Protein AF-A0AAN6RFC8-F1 (afdb_monomer_lite)

Sequence (151 aa):
METLTWLRLGDVQAARRCLAAVAPSEDADDEDPNALLSATLEALILLADAEYAAAADAFAALREKHPSDAMLTQNLAVCLLYTGRIADAKALLEAQIDGPPFHSLIFNLCTVYELCTERNRDAKLAVASKLAARKGEGNVGWEMRDVDFKL

InterPro domains:
  IPR011990 Tetratricopeptide-like helical domain superfamily [G3DSA:1.25.40.10] (3-134)
  IPR011990 Tetratricopeptide-like helical domain superfamily [SSF48452] (21-123)

Radius of gyration: 17.14 Å; chains: 1; bounding box: 48×32×45 Å

Organism: NCBI:txid1892770

Foldseek 3Di:
DQLVVCLVVLNLVSNVVVLVVVDDDPPDDPPPPVVLVSLLSVLSSCVSVVVLVVSLVSLVVSCVVVVPDPVSLLSNLVSCVSVVVLVVSLVSLVVCLPDDDAQSSLVSNLVSLVVPDPCSVVVNVVSVVVVVPDDDPPPHPPPCDPVRNDD

Structure (mmCIF, N/CA/C/O backbone):
data_AF-A0AAN6RFC8-F1
#
_entry.id   AF-A0AAN6RFC8-F1
#
loop_
_atom_site.group_PDB
_atom_site.id
_atom_site.type_symbol
_atom_site.label_atom_id
_atom_site.label_alt_id
_atom_site.label_comp_id
_atom_site.label_asym_id
_atom_site.label_entity_id
_atom_site.label_seq_id
_atom_site.pdbx_PDB_ins_code
_atom_site.Cartn_x
_atom_site.Cartn_y
_atom_site.Cartn_z
_atom_site.occupancy
_atom_site.B_iso_or_equiv
_atom_site.auth_seq_id
_atom_site.auth_comp_id
_atom_site.auth_asym_id
_atom_site.auth_atom_id
_atom_site.pdbx_PDB_model_num
ATOM 1 N N . MET A 1 1 ? 17.425 9.679 -8.709 1.00 66.81 1 MET A N 1
ATOM 2 C CA . MET A 1 1 ? 16.308 10.607 -8.396 1.00 66.81 1 MET A CA 1
ATOM 3 C C . MET A 1 1 ? 15.433 10.943 -9.604 1.00 66.81 1 MET A C 1
ATOM 5 O O . MET A 1 1 ? 14.259 11.211 -9.397 1.00 66.81 1 MET A O 1
ATOM 9 N N . GLU A 1 2 ? 15.933 10.883 -10.843 1.00 87.12 2 GLU A N 1
ATOM 10 C CA . GLU A 1 2 ? 15.141 11.226 -12.041 1.00 87.12 2 GLU A CA 1
ATOM 11 C C . GLU A 1 2 ? 13.908 10.334 -12.255 1.00 87.12 2 GLU A C 1
ATOM 13 O O . GLU A 1 2 ? 12.834 10.851 -12.549 1.00 87.12 2 GLU A O 1
ATOM 18 N N . THR A 1 3 ? 14.016 9.019 -12.025 1.00 89.69 3 THR A N 1
ATOM 19 C CA . THR A 1 3 ? 12.887 8.074 -12.145 1.00 89.69 3 THR A CA 1
ATOM 20 C C . THR A 1 3 ? 11.683 8.487 -11.301 1.00 89.69 3 THR A C 1
ATOM 22 O O . THR A 1 3 ? 10.558 8.523 -11.795 1.00 89.69 3 THR A O 1
ATOM 25 N N . LEU A 1 4 ? 11.915 8.840 -10.031 1.00 89.75 4 LEU A N 1
ATOM 26 C CA . LEU A 1 4 ? 10.846 9.262 -9.130 1.00 89.75 4 LEU A CA 1
ATOM 27 C C . LEU A 1 4 ? 10.223 10.582 -9.594 1.00 89.75 4 LEU A C 1
ATOM 29 O O . LEU A 1 4 ? 9.008 10.727 -9.544 1.00 89.75 4 LEU A O 1
ATOM 33 N N . THR A 1 5 ? 11.026 11.528 -10.086 1.00 93.69 5 THR A N 1
ATOM 34 C CA . THR A 1 5 ? 10.512 12.791 -10.633 1.00 93.69 5 THR A CA 1
ATOM 35 C C . THR A 1 5 ? 9.553 12.545 -11.795 1.00 93.69 5 THR A C 1
ATOM 37 O O . THR A 1 5 ? 8.454 13.095 -11.799 1.00 93.69 5 THR A O 1
ATOM 40 N N . TRP A 1 6 ? 9.919 11.677 -12.741 1.00 94.75 6 TRP A N 1
ATOM 41 C CA . TRP A 1 6 ? 9.052 11.337 -13.871 1.00 94.75 6 TRP A CA 1
ATOM 42 C C . TRP A 1 6 ? 7.764 10.637 -13.438 1.00 94.75 6 TRP A C 1
ATOM 44 O O . TRP A 1 6 ? 6.691 11.007 -13.913 1.00 94.75 6 TRP A O 1
ATOM 54 N N . LEU A 1 7 ? 7.836 9.726 -12.461 1.00 92.38 7 LEU A N 1
ATOM 55 C CA . LEU A 1 7 ? 6.642 9.123 -11.857 1.00 92.38 7 LEU A CA 1
ATOM 56 C C . LEU A 1 7 ? 5.712 10.174 -11.243 1.00 92.38 7 LEU A C 1
ATOM 58 O O . LEU A 1 7 ? 4.502 10.116 -11.438 1.00 92.38 7 LEU A O 1
ATOM 62 N N . ARG A 1 8 ? 6.259 11.166 -10.532 1.00 90.44 8 ARG A N 1
ATOM 63 C CA . ARG A 1 8 ? 5.464 12.241 -9.910 1.00 90.44 8 ARG A CA 1
ATOM 64 C C . ARG A 1 8 ? 4.832 13.181 -10.939 1.00 90.44 8 ARG A C 1
ATOM 66 O O . ARG A 1 8 ? 3.799 13.771 -10.644 1.00 90.44 8 ARG A O 1
ATOM 73 N N . LEU A 1 9 ? 5.426 13.294 -12.126 1.00 94.56 9 LEU A N 1
ATOM 74 C CA . LEU A 1 9 ? 4.866 14.018 -13.272 1.00 94.56 9 LEU A CA 1
ATOM 75 C C . LEU A 1 9 ? 3.869 13.178 -14.091 1.00 94.56 9 LEU A C 1
ATOM 77 O O . LEU A 1 9 ? 3.211 13.721 -14.973 1.00 94.56 9 LEU A O 1
ATOM 81 N N . GLY A 1 10 ? 3.753 11.875 -13.812 1.00 91.75 10 GLY A N 1
ATOM 82 C CA . GLY A 1 10 ? 2.901 10.946 -14.556 1.00 91.75 10 GLY A CA 1
ATOM 83 C C . GLY A 1 10 ? 3.512 10.420 -15.860 1.00 91.75 10 GLY A C 1
ATOM 84 O O . GLY A 1 10 ? 2.840 9.701 -16.594 1.00 91.75 10 GLY A O 1
ATOM 85 N N . ASP A 1 11 ? 4.779 10.729 -16.159 1.00 95.69 11 ASP A N 1
ATOM 86 C CA . ASP A 1 11 ? 5.476 10.178 -17.326 1.00 95.69 11 ASP A CA 1
ATOM 87 C C . ASP A 1 11 ? 6.111 8.823 -16.977 1.00 95.69 11 ASP A C 1
ATOM 89 O O . ASP A 1 11 ? 7.304 8.701 -16.678 1.00 95.69 11 ASP A O 1
ATOM 93 N N . VAL A 1 12 ? 5.283 7.777 -17.006 1.00 94.75 12 VAL A N 1
ATOM 94 C CA . VAL A 1 12 ? 5.705 6.405 -16.680 1.00 94.75 12 VAL A CA 1
ATOM 95 C C . VAL A 1 12 ? 6.741 5.879 -17.684 1.00 94.75 12 VAL A C 1
ATOM 97 O O . VAL A 1 12 ? 7.637 5.115 -17.323 1.00 94.75 12 VAL A O 1
ATOM 100 N N . GLN A 1 13 ? 6.690 6.333 -18.939 1.00 94.38 13 GLN A N 1
ATOM 101 C CA . GLN A 1 13 ? 7.623 5.901 -19.983 1.00 94.38 13 GLN A CA 1
ATOM 102 C C . GLN A 1 13 ? 9.020 6.500 -19.784 1.00 94.38 13 GLN A C 1
ATOM 104 O O . GLN A 1 13 ? 10.029 5.806 -19.935 1.00 94.38 13 GLN A O 1
ATOM 109 N N . ALA A 1 14 ? 9.113 7.780 -19.416 1.00 94.31 14 ALA A N 1
ATOM 110 C CA . ALA A 1 14 ? 10.376 8.389 -19.012 1.00 94.31 14 ALA A CA 1
ATOM 111 C C . ALA A 1 14 ? 10.927 7.740 -17.738 1.00 94.31 14 ALA A C 1
ATOM 113 O O . ALA A 1 14 ? 12.109 7.400 -17.707 1.00 94.31 14 ALA A O 1
ATOM 114 N N . ALA A 1 15 ? 10.074 7.466 -16.745 1.00 93.94 15 ALA A N 1
ATOM 115 C CA . ALA A 1 15 ? 10.483 6.767 -15.531 1.00 93.94 15 ALA A CA 1
ATOM 116 C C . ALA A 1 15 ? 11.098 5.389 -15.832 1.00 93.94 15 ALA A C 1
ATOM 118 O O . ALA A 1 15 ? 12.209 5.107 -15.383 1.00 93.94 15 ALA A O 1
ATOM 119 N N . ARG A 1 16 ? 10.436 4.561 -16.655 1.00 93.12 16 ARG A N 1
ATOM 120 C CA . ARG A 1 16 ? 10.950 3.245 -17.077 1.00 93.12 16 ARG A CA 1
ATOM 121 C C . ARG A 1 16 ? 12.313 3.349 -17.763 1.00 93.12 16 ARG A C 1
ATOM 123 O O . ARG A 1 16 ? 13.214 2.579 -17.443 1.00 93.12 16 ARG A O 1
ATOM 130 N N . ARG A 1 17 ? 12.495 4.319 -18.668 1.00 92.94 17 ARG A N 1
ATOM 131 C CA . ARG A 1 17 ? 13.785 4.542 -19.348 1.00 92.94 17 ARG A CA 1
ATOM 132 C C . ARG A 1 17 ? 14.886 4.963 -18.379 1.00 92.94 17 ARG A C 1
ATOM 134 O O . ARG A 1 17 ? 15.987 4.428 -18.461 1.00 92.94 17 ARG A O 1
ATOM 141 N N . CYS A 1 18 ? 14.592 5.885 -17.462 1.00 91.88 18 CYS A N 1
ATOM 142 C CA . CYS A 1 18 ? 15.541 6.302 -16.432 1.00 91.88 18 CYS A CA 1
ATOM 143 C C . CYS A 1 18 ? 15.937 5.133 -15.527 1.00 91.88 18 CYS A C 1
ATOM 145 O O . CYS A 1 18 ? 17.110 4.990 -15.209 1.00 91.88 18 CYS A O 1
ATOM 147 N N . LEU A 1 19 ? 14.985 4.280 -15.143 1.00 90.50 19 LEU A N 1
ATOM 148 C CA . LEU A 1 19 ? 15.266 3.126 -14.293 1.00 90.50 19 LEU A CA 1
ATOM 149 C C . LEU A 1 19 ? 16.117 2.073 -15.013 1.00 90.50 19 LEU A C 1
ATOM 151 O O . LEU A 1 19 ? 17.107 1.614 -14.459 1.00 90.50 19 LEU A O 1
ATOM 155 N N . ALA A 1 20 ? 15.798 1.769 -16.274 1.00 88.44 20 ALA A N 1
ATOM 156 C CA . ALA A 1 20 ? 16.575 0.837 -17.091 1.00 88.44 20 ALA A CA 1
ATOM 157 C C . ALA A 1 20 ? 18.016 1.317 -17.345 1.00 88.44 20 ALA A C 1
ATOM 159 O O . ALA A 1 20 ? 18.927 0.504 -17.463 1.00 88.44 20 ALA A O 1
ATOM 160 N N . ALA A 1 21 ? 18.244 2.633 -17.410 1.00 85.50 21 ALA A N 1
ATOM 161 C CA . ALA A 1 21 ? 19.583 3.205 -17.549 1.00 85.50 21 ALA A CA 1
ATOM 162 C C . ALA A 1 21 ? 20.435 3.088 -16.270 1.00 85.50 21 ALA A C 1
ATOM 164 O O . ALA A 1 21 ? 21.656 3.205 -16.338 1.00 85.50 21 ALA A O 1
ATOM 165 N N . VAL A 1 22 ? 19.797 2.861 -15.119 1.00 77.75 22 VAL A N 1
ATOM 166 C CA . VAL A 1 22 ? 20.429 2.726 -13.795 1.00 77.75 22 VAL A CA 1
ATOM 167 C C . VAL A 1 22 ? 20.491 1.247 -13.381 1.00 77.75 22 VAL A C 1
ATOM 169 O O . VAL A 1 22 ? 20.629 0.954 -12.199 1.00 77.75 22 VAL A O 1
ATOM 172 N N . ALA A 1 23 ? 20.377 0.321 -14.347 1.00 63.50 23 ALA A N 1
ATOM 173 C CA . ALA A 1 23 ? 20.288 -1.118 -14.111 1.00 63.50 23 ALA A CA 1
ATOM 174 C C . ALA A 1 23 ? 21.265 -1.589 -13.015 1.00 63.50 23 ALA A C 1
ATOM 176 O O . ALA A 1 23 ? 22.443 -1.212 -13.051 1.00 63.50 23 ALA A O 1
ATOM 177 N N . PRO A 1 24 ? 20.789 -2.390 -12.044 1.00 59.81 24 PRO A N 1
ATOM 178 C CA . PRO A 1 24 ? 21.653 -2.921 -11.006 1.00 59.81 24 PRO A CA 1
ATOM 179 C C . PRO A 1 24 ? 22.757 -3.754 -11.659 1.00 59.81 24 PRO A C 1
ATOM 181 O O . PRO A 1 24 ? 22.514 -4.497 -12.611 1.00 59.81 24 PRO A O 1
ATOM 184 N N . SER A 1 25 ? 23.985 -3.612 -11.165 1.00 58.00 25 SER A N 1
ATOM 185 C CA . SER A 1 25 ? 25.050 -4.559 -11.484 1.00 58.00 25 SER A CA 1
ATOM 186 C C . SER A 1 25 ? 24.578 -5.969 -11.128 1.00 58.00 25 SER A C 1
ATOM 188 O O . SER A 1 25 ? 23.972 -6.150 -10.074 1.00 58.00 25 SER A O 1
ATOM 190 N N . GLU A 1 26 ? 24.871 -6.962 -11.973 1.00 54.72 26 GLU A N 1
ATOM 191 C CA . GLU A 1 26 ? 24.494 -8.372 -11.748 1.00 54.72 26 GLU A CA 1
ATOM 192 C C . GLU A 1 26 ? 25.031 -8.937 -10.410 1.00 54.72 26 GLU A C 1
ATOM 194 O O . GLU A 1 26 ? 24.532 -9.950 -9.931 1.00 54.72 26 GLU A O 1
ATOM 199 N N . ASP A 1 27 ? 25.980 -8.231 -9.781 1.00 53.06 27 ASP A N 1
ATOM 200 C CA . ASP A 1 27 ? 26.601 -8.525 -8.483 1.00 53.06 27 ASP A CA 1
ATOM 201 C C . ASP A 1 27 ? 25.997 -7.742 -7.291 1.00 53.06 27 ASP A C 1
ATOM 203 O O . ASP A 1 27 ? 26.627 -7.639 -6.239 1.00 53.06 27 ASP A O 1
ATOM 207 N N . ALA A 1 28 ? 24.829 -7.104 -7.440 1.00 57.56 28 ALA A N 1
ATOM 208 C CA . ALA A 1 28 ? 24.210 -6.358 -6.343 1.00 57.56 28 ALA A CA 1
ATOM 209 C C . ALA A 1 28 ? 23.667 -7.320 -5.272 1.00 57.56 28 ALA A C 1
ATOM 211 O O . ALA A 1 28 ? 22.670 -8.012 -5.488 1.00 57.56 28 ALA A O 1
ATOM 212 N N . ASP A 1 29 ? 24.327 -7.350 -4.114 1.00 60.22 29 ASP A N 1
ATOM 213 C CA . ASP A 1 29 ? 23.843 -8.064 -2.934 1.00 60.22 29 ASP A CA 1
ATOM 214 C C . ASP A 1 29 ? 22.460 -7.538 -2.509 1.00 60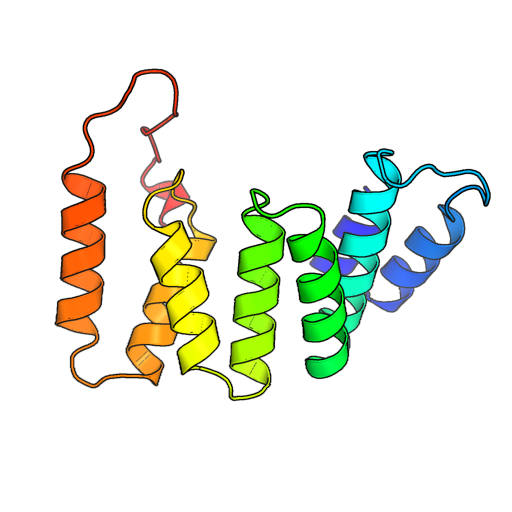.22 29 ASP A C 1
ATOM 216 O O . ASP A 1 29 ? 22.172 -6.343 -2.598 1.00 60.22 29 ASP A O 1
ATOM 220 N N . ASP A 1 30 ? 21.617 -8.425 -1.972 1.00 59.09 30 ASP A N 1
ATOM 221 C CA . ASP A 1 30 ? 20.269 -8.104 -1.463 1.00 59.09 30 ASP A CA 1
ATOM 222 C C . ASP A 1 30 ? 20.275 -7.026 -0.347 1.00 59.09 30 ASP A C 1
ATOM 224 O O . ASP A 1 30 ? 19.230 -6.464 -0.017 1.00 59.09 30 ASP A O 1
ATOM 228 N N . GLU A 1 31 ? 21.441 -6.726 0.238 1.00 64.69 31 GLU A N 1
ATOM 229 C CA . GLU A 1 31 ? 21.633 -5.673 1.245 1.00 64.69 31 GLU A CA 1
ATOM 230 C C . GLU A 1 31 ? 21.985 -4.294 0.652 1.00 64.69 31 GLU A C 1
ATOM 232 O O . GLU A 1 31 ? 22.066 -3.322 1.407 1.00 64.69 31 GLU A O 1
ATOM 237 N N . ASP A 1 32 ? 22.172 -4.164 -0.669 1.00 74.56 32 ASP A N 1
ATOM 238 C CA . ASP A 1 32 ? 22.443 -2.872 -1.305 1.00 74.56 32 ASP A CA 1
ATOM 239 C C . ASP A 1 32 ? 21.206 -1.950 -1.199 1.00 74.56 32 ASP A C 1
ATOM 241 O O . ASP A 1 32 ? 20.145 -2.247 -1.766 1.00 74.56 32 ASP A O 1
ATOM 245 N N . PRO A 1 33 ? 21.309 -0.778 -0.536 1.00 72.12 33 PRO A N 1
ATOM 246 C CA . PRO A 1 33 ? 20.230 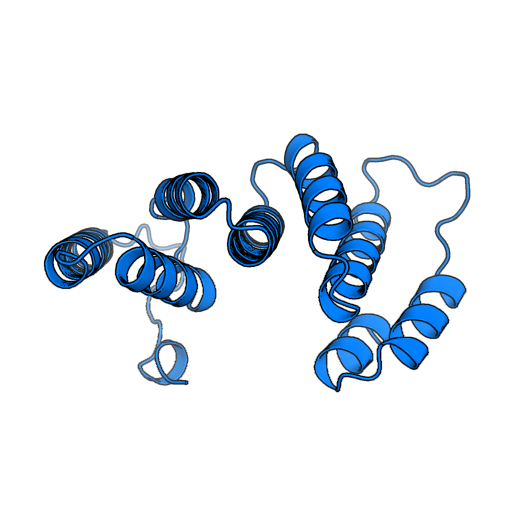0.209 -0.495 1.00 72.12 33 PRO A CA 1
ATOM 247 C C . PRO A 1 33 ? 19.724 0.622 -1.886 1.00 72.12 33 PRO A C 1
ATOM 249 O O . PRO A 1 33 ? 18.568 1.028 -2.038 1.00 72.12 33 PRO A O 1
ATOM 252 N N . ASN A 1 34 ? 20.572 0.523 -2.913 1.00 81.44 34 ASN A N 1
ATOM 253 C CA . ASN A 1 34 ? 20.211 0.849 -4.286 1.00 81.44 34 ASN A CA 1
ATOM 254 C C . ASN A 1 34 ? 19.350 -0.244 -4.951 1.00 81.44 34 ASN A C 1
ATOM 256 O O . ASN A 1 34 ? 18.527 0.072 -5.817 1.00 81.44 34 ASN A O 1
ATOM 260 N N . ALA A 1 35 ? 19.472 -1.501 -4.511 1.00 85.31 35 ALA A N 1
ATOM 261 C CA . ALA A 1 35 ? 18.621 -2.606 -4.951 1.00 85.31 35 ALA A CA 1
ATOM 262 C C . ALA A 1 35 ? 17.187 -2.433 -4.429 1.00 85.31 35 ALA A C 1
ATOM 264 O O . ALA A 1 35 ? 16.235 -2.485 -5.213 1.00 85.31 35 ALA A O 1
ATOM 265 N N . LEU A 1 36 ? 17.027 -2.103 -3.139 1.00 88.88 36 LEU A N 1
ATOM 266 C CA . LEU A 1 36 ? 15.718 -1.789 -2.553 1.00 88.88 36 LEU A CA 1
ATOM 267 C C . LEU A 1 36 ? 15.051 -0.605 -3.265 1.00 88.88 36 LEU A C 1
ATOM 269 O O . LEU A 1 36 ? 13.864 -0.663 -3.601 1.00 88.88 36 LEU A O 1
ATOM 273 N N . LEU A 1 37 ? 15.805 0.470 -3.517 1.00 89.56 37 LEU A N 1
ATOM 274 C CA . LEU A 1 37 ? 15.287 1.639 -4.224 1.00 89.56 37 LEU A CA 1
ATOM 275 C C . LEU A 1 37 ? 14.823 1.279 -5.640 1.00 89.56 37 LEU A C 1
ATOM 277 O O . LEU A 1 37 ? 13.725 1.670 -6.036 1.00 89.56 37 LEU A O 1
ATOM 281 N N . SER A 1 38 ? 15.633 0.534 -6.393 1.00 90.88 38 SER A N 1
ATOM 282 C CA . SER A 1 38 ? 15.312 0.147 -7.770 1.00 90.88 38 SER A CA 1
ATOM 283 C C . SER A 1 38 ? 14.058 -0.723 -7.821 1.00 90.88 38 SER A C 1
ATOM 285 O O . SER A 1 38 ? 13.109 -0.372 -8.520 1.00 90.88 38 SER A O 1
ATOM 287 N N . ALA A 1 39 ? 13.981 -1.764 -6.990 1.00 93.19 39 ALA A N 1
ATOM 288 C CA . ALA A 1 39 ? 12.811 -2.637 -6.922 1.00 93.19 39 ALA A CA 1
ATOM 289 C C . ALA A 1 39 ? 11.547 -1.899 -6.437 1.00 93.19 39 ALA A C 1
ATOM 291 O O . ALA A 1 39 ? 10.444 -2.131 -6.934 1.00 93.19 39 ALA A O 1
ATOM 292 N N . THR A 1 40 ? 11.694 -0.942 -5.516 1.00 94.62 40 THR A N 1
ATOM 293 C CA . THR A 1 40 ? 10.591 -0.060 -5.105 1.00 94.62 40 THR A CA 1
ATOM 294 C C . THR A 1 40 ? 10.086 0.788 -6.273 1.00 94.62 40 THR A C 1
ATOM 296 O O . THR A 1 40 ? 8.877 0.936 -6.455 1.00 94.62 40 THR A O 1
ATOM 299 N N . LEU A 1 41 ? 10.991 1.359 -7.075 1.00 94.81 41 LEU A N 1
ATOM 300 C CA . LEU A 1 41 ? 10.628 2.151 -8.250 1.00 94.81 41 LEU A CA 1
ATOM 301 C C . LEU A 1 41 ? 9.947 1.291 -9.324 1.00 94.81 41 LEU A C 1
ATOM 303 O O . LEU A 1 41 ? 8.993 1.761 -9.940 1.00 94.81 41 LEU A O 1
ATOM 307 N N . GLU A 1 42 ? 10.369 0.038 -9.509 1.00 95.44 42 GLU A N 1
ATOM 308 C CA . GLU A 1 42 ? 9.687 -0.921 -10.389 1.00 95.44 42 GLU A CA 1
ATOM 309 C C . GLU A 1 42 ? 8.255 -1.204 -9.919 1.00 95.44 42 GLU A C 1
ATOM 311 O O . GLU A 1 42 ? 7.315 -1.118 -10.711 1.00 95.44 42 GLU A O 1
ATOM 316 N N . ALA A 1 43 ? 8.061 -1.457 -8.622 1.00 97.06 43 ALA A N 1
ATOM 317 C CA . ALA A 1 43 ? 6.734 -1.677 -8.050 1.00 97.06 43 ALA A CA 1
ATOM 318 C C . ALA A 1 43 ? 5.826 -0.436 -8.179 1.00 97.06 43 ALA A C 1
ATOM 320 O O . ALA A 1 43 ? 4.636 -0.555 -8.477 1.00 97.06 43 ALA A O 1
ATOM 321 N N . LEU A 1 44 ? 6.381 0.772 -8.026 1.00 96.25 44 LEU A N 1
ATOM 322 C CA . LEU A 1 44 ? 5.654 2.027 -8.254 1.00 96.25 44 LEU A CA 1
ATOM 323 C C . LEU A 1 44 ? 5.273 2.232 -9.725 1.00 96.25 44 LEU A C 1
ATOM 325 O O . LEU A 1 44 ? 4.202 2.765 -10.004 1.00 96.25 44 LEU A O 1
ATOM 329 N N . ILE A 1 45 ? 6.122 1.806 -10.661 1.00 96.38 45 ILE A N 1
ATOM 330 C CA . ILE A 1 45 ? 5.813 1.820 -12.093 1.00 96.38 45 ILE A CA 1
ATOM 331 C C . ILE A 1 45 ? 4.648 0.865 -12.401 1.00 96.38 45 ILE A C 1
ATOM 333 O O . ILE A 1 45 ? 3.725 1.263 -13.105 1.00 96.38 45 ILE A O 1
ATOM 337 N N . LEU A 1 46 ? 4.647 -0.355 -11.845 1.00 97.56 46 LEU A N 1
ATOM 338 C CA . LEU A 1 46 ? 3.522 -1.295 -11.989 1.00 97.56 46 LEU A CA 1
ATOM 339 C C . LEU A 1 46 ? 2.217 -0.682 -11.469 1.00 97.56 46 LEU A C 1
ATOM 341 O O . LEU A 1 46 ? 1.189 -0.731 -12.141 1.00 97.56 46 LEU A O 1
ATOM 345 N N . LEU A 1 47 ? 2.272 -0.048 -10.295 1.00 96.31 47 LEU A N 1
ATOM 346 C CA . LEU A 1 47 ? 1.129 0.654 -9.717 1.00 96.31 47 LEU A CA 1
ATOM 347 C C . LEU A 1 47 ? 0.639 1.799 -10.623 1.00 96.31 47 LEU A C 1
ATOM 349 O O . LEU A 1 47 ? -0.569 1.970 -10.788 1.00 96.31 47 LEU A O 1
ATOM 353 N N . ALA A 1 48 ? 1.555 2.567 -11.220 1.00 96.00 48 ALA A N 1
ATOM 354 C CA . ALA A 1 48 ? 1.227 3.672 -12.121 1.00 96.00 48 ALA A CA 1
ATOM 355 C C . ALA A 1 48 ? 0.586 3.205 -13.441 1.00 96.00 48 ALA A C 1
ATOM 357 O O . ALA A 1 48 ? -0.276 3.901 -13.971 1.00 96.00 48 ALA A O 1
ATOM 358 N N . ASP A 1 49 ? 0.950 2.017 -13.928 1.00 95.75 49 ASP A N 1
ATOM 359 C CA . ASP A 1 49 ? 0.351 1.386 -15.112 1.00 95.75 49 ASP A CA 1
ATOM 360 C C . ASP A 1 49 ? -0.966 0.639 -14.808 1.00 95.75 49 ASP A C 1
ATOM 362 O O . ASP A 1 49 ? -1.499 -0.054 -15.669 1.00 95.75 49 ASP A O 1
ATOM 366 N N . ALA A 1 50 ? -1.520 0.797 -13.599 1.00 95.94 50 ALA A N 1
ATOM 367 C CA . ALA A 1 50 ? -2.727 0.113 -13.124 1.00 95.94 50 ALA A CA 1
ATOM 368 C C . ALA A 1 50 ? -2.614 -1.426 -13.051 1.00 95.94 50 ALA A C 1
ATOM 370 O O . ALA A 1 50 ? -3.619 -2.127 -12.912 1.00 95.94 50 ALA A O 1
ATOM 371 N N . GLU A 1 51 ? -1.392 -1.963 -13.037 1.00 97.94 51 GLU A N 1
ATOM 372 C CA . GLU A 1 51 ? -1.102 -3.387 -12.838 1.00 97.94 51 GLU A CA 1
ATOM 373 C C . GLU A 1 51 ? -1.125 -3.734 -11.339 1.00 97.94 51 GLU A C 1
ATOM 375 O O . GLU A 1 51 ? -0.136 -4.167 -10.743 1.00 97.94 51 GLU A O 1
ATOM 380 N N . TYR A 1 52 ? -2.270 -3.502 -10.688 1.00 97.88 52 TYR A N 1
ATOM 381 C CA . TYR A 1 52 ? -2.390 -3.504 -9.225 1.00 97.88 52 TYR A CA 1
ATOM 382 C C . TYR A 1 52 ? -2.054 -4.844 -8.566 1.00 97.88 52 TYR A C 1
ATOM 384 O O . TYR A 1 52 ? -1.508 -4.861 -7.465 1.00 97.88 52 TYR A O 1
ATOM 392 N N . ALA A 1 53 ? -2.374 -5.964 -9.220 1.00 98.06 53 ALA A N 1
ATOM 393 C CA . ALA A 1 53 ? -2.063 -7.295 -8.701 1.00 98.06 53 ALA A CA 1
ATOM 394 C C . ALA A 1 53 ? -0.548 -7.553 -8.710 1.00 98.06 53 ALA A C 1
ATOM 396 O O . ALA A 1 53 ? 0.017 -7.913 -7.682 1.00 98.06 53 ALA A O 1
ATOM 397 N N . ALA A 1 54 ? 0.119 -7.263 -9.830 1.00 98.31 54 ALA A N 1
ATOM 398 C CA . ALA A 1 54 ? 1.569 -7.394 -9.941 1.00 98.31 54 ALA A CA 1
ATOM 399 C C . ALA A 1 54 ? 2.300 -6.439 -8.982 1.00 98.31 54 ALA A C 1
ATOM 401 O O . ALA A 1 54 ? 3.275 -6.824 -8.340 1.00 98.31 54 ALA A O 1
ATOM 402 N N . ALA A 1 55 ? 1.801 -5.207 -8.834 1.00 98.31 55 ALA A N 1
ATOM 403 C CA . ALA A 1 55 ? 2.326 -4.259 -7.858 1.00 98.31 55 ALA A CA 1
ATOM 404 C C . ALA A 1 55 ? 2.159 -4.771 -6.415 1.00 98.31 55 ALA A C 1
ATOM 406 O O . ALA A 1 55 ? 3.087 -4.653 -5.616 1.00 98.31 55 ALA A O 1
ATOM 407 N N . ALA A 1 56 ? 1.011 -5.374 -6.079 1.00 98.31 56 ALA A N 1
ATOM 408 C CA . ALA A 1 56 ? 0.786 -5.972 -4.764 1.00 98.31 56 ALA A CA 1
ATOM 409 C C . ALA A 1 56 ? 1.787 -7.098 -4.474 1.00 98.31 56 ALA A C 1
ATOM 411 O O . ALA A 1 56 ? 2.376 -7.113 -3.394 1.00 98.31 56 ALA A O 1
ATOM 412 N N . ASP A 1 57 ? 2.016 -7.995 -5.433 1.00 98.25 57 ASP A N 1
ATOM 413 C CA . ASP A 1 57 ? 2.975 -9.090 -5.279 1.00 98.25 57 ASP A CA 1
ATOM 414 C C . ASP A 1 57 ? 4.405 -8.557 -5.093 1.00 98.25 57 ASP A C 1
ATOM 416 O O . ASP A 1 57 ? 5.119 -8.989 -4.184 1.00 98.25 57 ASP A O 1
ATOM 420 N N . ALA A 1 58 ? 4.797 -7.547 -5.878 1.00 97.81 58 ALA A N 1
ATOM 421 C CA . ALA A 1 58 ? 6.103 -6.901 -5.762 1.00 97.81 58 ALA A CA 1
ATOM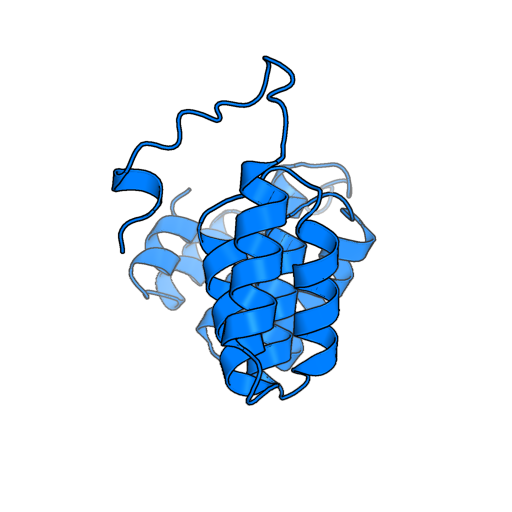 422 C C . ALA A 1 58 ? 6.298 -6.227 -4.391 1.00 97.81 58 ALA A C 1
ATOM 424 O O . ALA A 1 58 ? 7.304 -6.460 -3.717 1.00 97.81 58 ALA A O 1
ATOM 425 N N . PHE A 1 59 ? 5.326 -5.434 -3.924 1.00 98.12 59 PHE A N 1
ATOM 426 C CA . PHE A 1 59 ? 5.413 -4.802 -2.604 1.00 98.12 59 PHE A CA 1
ATOM 427 C C . PHE A 1 59 ? 5.354 -5.815 -1.456 1.00 98.12 59 PHE A C 1
ATOM 429 O O . PHE A 1 59 ? 5.992 -5.593 -0.427 1.00 98.12 59 PHE A O 1
ATOM 436 N N . ALA A 1 60 ? 4.624 -6.924 -1.605 1.00 97.62 60 ALA A N 1
ATOM 437 C CA . ALA A 1 60 ? 4.601 -7.995 -0.614 1.00 97.62 60 ALA A CA 1
ATOM 438 C C . ALA A 1 60 ? 5.974 -8.662 -0.473 1.00 97.62 60 ALA A C 1
ATOM 440 O O . ALA A 1 60 ? 6.459 -8.788 0.652 1.00 97.62 60 ALA A O 1
ATOM 441 N N . ALA A 1 61 ? 6.624 -8.994 -1.593 1.00 96.56 61 ALA A N 1
ATOM 442 C CA . ALA A 1 61 ? 7.971 -9.559 -1.602 1.00 96.56 61 ALA A CA 1
ATOM 443 C C . ALA A 1 61 ? 9.004 -8.596 -0.989 1.00 96.56 61 ALA A C 1
ATOM 445 O O . ALA A 1 61 ? 9.826 -8.999 -0.166 1.00 96.56 61 ALA A O 1
ATOM 446 N N . LEU A 1 62 ? 8.931 -7.302 -1.321 1.00 95.62 62 LEU A N 1
ATOM 447 C CA . LEU A 1 62 ? 9.818 -6.293 -0.734 1.00 95.62 62 LEU A CA 1
ATOM 448 C C . LEU A 1 62 ? 9.593 -6.132 0.772 1.00 95.62 62 LEU A C 1
ATOM 450 O O . LEU A 1 62 ? 10.551 -6.045 1.537 1.00 95.62 62 LEU A O 1
ATOM 454 N N . ARG A 1 63 ? 8.335 -6.121 1.225 1.00 94.81 63 ARG A N 1
ATOM 455 C CA . ARG A 1 63 ? 8.009 -5.992 2.651 1.00 94.81 63 ARG A CA 1
ATOM 456 C C . ARG A 1 63 ? 8.450 -7.212 3.457 1.00 94.81 63 ARG A C 1
ATOM 458 O O . ARG A 1 63 ? 8.777 -7.061 4.627 1.00 94.81 63 ARG A O 1
ATOM 465 N N . GLU A 1 64 ? 8.450 -8.407 2.871 1.00 94.69 64 GLU A N 1
ATOM 466 C CA . GLU A 1 64 ? 8.970 -9.608 3.536 1.00 94.69 64 GLU A CA 1
ATOM 467 C C . GLU A 1 64 ? 10.455 -9.449 3.890 1.00 94.69 64 GLU A C 1
ATOM 469 O O . GLU A 1 64 ? 10.858 -9.780 5.005 1.00 94.69 64 GLU A O 1
ATOM 474 N N . LYS A 1 65 ? 11.241 -8.848 2.986 1.00 92.62 65 LYS A N 1
ATOM 475 C CA . LYS A 1 65 ? 12.655 -8.518 3.224 1.00 92.62 65 LYS A CA 1
ATOM 476 C C . LYS A 1 65 ? 12.841 -7.299 4.141 1.00 92.62 65 LYS A C 1
ATOM 478 O O . LYS A 1 65 ? 13.773 -7.266 4.940 1.00 92.62 65 LYS A O 1
ATOM 483 N N . HIS A 1 66 ? 11.942 -6.314 4.067 1.00 91.25 66 HIS A N 1
ATOM 484 C CA . HIS A 1 66 ? 12.033 -5.047 4.805 1.00 91.25 66 HIS A CA 1
ATOM 485 C C . HIS A 1 66 ? 10.753 -4.752 5.616 1.00 91.25 66 HIS A C 1
ATOM 487 O O . HIS A 1 66 ? 10.021 -3.802 5.317 1.00 91.25 66 HIS A O 1
ATOM 493 N N . PRO A 1 67 ? 10.462 -5.529 6.678 1.00 89.88 67 PRO A N 1
ATOM 494 C CA . PRO A 1 67 ? 9.177 -5.472 7.384 1.00 89.88 67 PRO A CA 1
ATOM 495 C C . PRO A 1 67 ? 8.937 -4.166 8.153 1.00 89.88 67 PRO A C 1
ATOM 497 O O . PRO A 1 67 ? 7.794 -3.841 8.468 1.00 89.88 67 PRO A O 1
ATOM 500 N N . SER A 1 68 ? 9.995 -3.411 8.461 1.00 87.88 68 SER A N 1
ATOM 501 C CA . SER A 1 68 ? 9.906 -2.108 9.128 1.00 87.88 68 SER A CA 1
ATOM 502 C C . SER A 1 68 ? 9.701 -0.935 8.167 1.00 87.88 68 SER A C 1
ATOM 504 O O . SER A 1 68 ? 9.507 0.190 8.631 1.00 87.88 68 SER A O 1
ATOM 506 N N . ASP A 1 69 ? 9.763 -1.152 6.848 1.00 89.62 69 ASP A N 1
ATOM 507 C CA . ASP A 1 69 ? 9.586 -0.075 5.877 1.00 89.62 69 ASP A CA 1
ATOM 508 C C . ASP A 1 69 ? 8.105 0.317 5.769 1.00 89.62 69 ASP A C 1
ATOM 510 O O . ASP A 1 69 ? 7.233 -0.417 5.276 1.00 89.62 69 ASP A O 1
ATOM 514 N N . ALA A 1 70 ? 7.813 1.518 6.262 1.00 88.75 70 ALA A N 1
ATOM 515 C CA . ALA A 1 70 ? 6.454 2.012 6.317 1.00 88.75 70 ALA A CA 1
ATOM 516 C C . ALA A 1 70 ? 5.881 2.346 4.932 1.00 88.75 70 ALA A C 1
ATOM 518 O O . ALA A 1 70 ? 4.665 2.253 4.749 1.00 88.75 70 ALA A O 1
ATOM 519 N N . MET A 1 71 ? 6.725 2.716 3.966 1.00 90.19 71 MET A N 1
ATOM 520 C CA . MET A 1 71 ? 6.312 3.082 2.614 1.00 90.19 71 MET A CA 1
ATOM 521 C C . MET A 1 71 ? 5.951 1.834 1.797 1.00 90.19 71 MET A C 1
ATOM 523 O O . MET A 1 71 ? 4.939 1.848 1.093 1.00 90.19 71 MET A O 1
ATOM 527 N N . LEU A 1 72 ? 6.697 0.733 1.940 1.00 94.69 72 LEU A N 1
ATOM 528 C CA . LEU A 1 72 ? 6.347 -0.542 1.300 1.00 94.69 72 LEU A CA 1
ATOM 529 C C . LEU A 1 72 ? 4.985 -1.047 1.784 1.00 94.69 72 LEU A C 1
ATOM 531 O O . LEU A 1 72 ? 4.128 -1.424 0.984 1.00 94.69 72 LEU A O 1
ATOM 535 N N . THR A 1 73 ? 4.755 -0.986 3.097 1.00 94.38 73 THR A N 1
ATOM 536 C CA . THR A 1 73 ? 3.487 -1.415 3.704 1.00 94.38 73 THR A CA 1
ATOM 537 C C . THR A 1 73 ? 2.300 -0.592 3.198 1.00 94.38 73 THR A C 1
ATOM 539 O O . THR A 1 73 ? 1.242 -1.148 2.902 1.00 94.38 73 THR A O 1
ATOM 542 N N . GLN A 1 74 ? 2.486 0.717 3.033 1.00 93.25 74 GLN A N 1
ATOM 543 C CA . GLN A 1 74 ? 1.463 1.625 2.517 1.00 93.25 74 GLN A CA 1
ATOM 544 C C . GLN A 1 74 ? 1.103 1.362 1.067 1.00 93.25 74 GLN A C 1
ATOM 546 O O . GLN A 1 74 ? -0.075 1.249 0.735 1.00 93.25 74 GLN A O 1
ATOM 551 N N . ASN A 1 75 ? 2.108 1.265 0.199 1.00 95.88 75 ASN A N 1
ATOM 552 C CA . ASN A 1 75 ? 1.859 1.019 -1.212 1.00 95.88 75 ASN A CA 1
ATOM 553 C C . ASN A 1 75 ? 1.220 -0.358 -1.419 1.00 95.88 75 ASN A C 1
ATOM 555 O O . ASN A 1 75 ? 0.300 -0.479 -2.226 1.00 95.88 75 ASN A O 1
ATOM 559 N N . LEU A 1 76 ? 1.598 -1.364 -0.622 1.00 97.62 76 LEU A N 1
ATOM 560 C CA . LEU A 1 76 ? 0.892 -2.643 -0.594 1.00 97.62 76 LEU A CA 1
ATOM 561 C C . LEU A 1 76 ? -0.576 -2.480 -0.178 1.00 97.62 76 LEU A C 1
ATOM 563 O O . LEU A 1 76 ? -1.457 -2.993 -0.862 1.00 97.62 76 LEU A O 1
ATOM 567 N N . ALA A 1 77 ? -0.867 -1.746 0.900 1.00 96.44 77 ALA A N 1
ATOM 568 C CA . ALA A 1 77 ? -2.245 -1.491 1.319 1.00 96.44 77 ALA A CA 1
ATOM 569 C C . ALA A 1 77 ? -3.064 -0.784 0.222 1.00 96.44 77 ALA A C 1
ATOM 571 O O . ALA A 1 77 ? -4.211 -1.156 -0.019 1.00 96.44 77 ALA A O 1
ATOM 572 N N . VAL A 1 78 ? -2.471 0.171 -0.500 1.00 95.00 78 VAL A N 1
ATOM 573 C CA . VAL A 1 78 ? -3.104 0.830 -1.653 1.00 95.00 78 VAL A CA 1
ATOM 574 C C . VAL A 1 78 ? -3.382 -0.164 -2.786 1.00 95.00 78 VAL A C 1
ATOM 576 O O . VAL A 1 78 ? -4.494 -0.188 -3.311 1.00 95.00 78 VAL A O 1
ATOM 579 N N . CYS A 1 79 ? -2.432 -1.037 -3.131 1.00 97.69 79 CYS A N 1
ATOM 580 C CA . CYS A 1 79 ? -2.655 -2.077 -4.144 1.00 97.69 79 CYS A CA 1
ATOM 581 C C . CYS A 1 79 ? -3.769 -3.055 -3.723 1.00 97.69 79 CYS A C 1
ATOM 583 O O . CYS A 1 79 ? -4.604 -3.452 -4.538 1.00 97.69 79 CYS A O 1
ATOM 585 N N . LEU A 1 80 ? -3.835 -3.408 -2.436 1.00 97.00 80 LEU A N 1
ATOM 586 C CA . LEU A 1 80 ? -4.902 -4.244 -1.881 1.00 97.00 80 LEU A CA 1
ATOM 587 C C . LEU A 1 80 ? -6.274 -3.561 -1.970 1.00 97.00 80 LEU A C 1
ATOM 589 O O . LEU A 1 80 ? -7.263 -4.231 -2.256 1.00 97.00 80 LEU A O 1
ATOM 593 N N . LEU A 1 81 ? -6.348 -2.237 -1.803 1.00 94.81 81 LEU A N 1
ATOM 594 C CA . LEU A 1 81 ? -7.589 -1.488 -2.029 1.00 94.81 81 LEU A CA 1
ATOM 595 C C . LEU A 1 81 ? -8.044 -1.569 -3.487 1.00 94.81 81 LEU A C 1
ATOM 597 O O . LEU A 1 81 ? -9.196 -1.924 -3.736 1.00 94.81 81 LEU A O 1
ATOM 601 N N . TYR A 1 82 ? -7.148 -1.308 -4.443 1.00 95.31 82 TYR A N 1
ATOM 602 C CA . TYR A 1 82 ? -7.475 -1.371 -5.874 1.00 95.31 82 TYR A CA 1
ATOM 603 C C . TYR A 1 82 ? -7.854 -2.778 -6.355 1.00 95.31 82 TYR A C 1
ATOM 605 O O . TYR A 1 82 ? -8.609 -2.920 -7.312 1.00 95.31 82 TYR A O 1
ATOM 613 N N . THR A 1 83 ? -7.388 -3.820 -5.667 1.00 96.44 83 THR A N 1
ATOM 614 C CA . THR A 1 83 ? -7.745 -5.222 -5.948 1.00 96.44 83 THR A CA 1
ATOM 615 C C . THR A 1 83 ? -8.941 -5.724 -5.127 1.00 96.44 83 THR A C 1
ATOM 617 O O . THR A 1 83 ? -9.255 -6.913 -5.153 1.00 96.44 83 THR A O 1
ATOM 620 N N . GLY A 1 84 ? -9.635 -4.845 -4.394 1.00 94.62 84 GLY A N 1
ATOM 621 C CA . GLY A 1 84 ? -10.845 -5.183 -3.635 1.00 94.62 84 GLY A CA 1
ATOM 622 C C . GLY A 1 84 ? -10.597 -5.916 -2.310 1.00 94.62 84 GLY A C 1
ATOM 623 O O . GLY A 1 84 ? -11.545 -6.294 -1.622 1.00 94.62 84 GLY A O 1
ATOM 624 N N . ARG A 1 85 ? -9.339 -6.080 -1.892 1.00 95.75 85 ARG A N 1
ATOM 625 C CA . ARG A 1 85 ? -8.930 -6.700 -0.620 1.00 95.75 85 ARG A CA 1
ATOM 626 C C . ARG A 1 85 ? -8.918 -5.678 0.521 1.00 95.75 85 ARG A C 1
ATOM 628 O O . ARG A 1 85 ? -7.929 -5.497 1.229 1.00 95.75 85 ARG A O 1
ATOM 635 N N . ILE A 1 86 ? -10.048 -5.000 0.706 1.00 94.06 86 ILE A N 1
ATOM 636 C CA . ILE A 1 86 ? -10.174 -3.834 1.594 1.00 94.06 86 ILE A CA 1
ATOM 637 C C . ILE A 1 86 ? -9.905 -4.202 3.068 1.00 94.06 86 ILE A C 1
ATOM 639 O O . ILE A 1 86 ? -9.263 -3.442 3.791 1.00 94.06 86 ILE A O 1
ATOM 643 N N . ALA A 1 87 ? -10.335 -5.389 3.513 1.00 93.69 87 ALA A N 1
ATOM 644 C CA . ALA A 1 87 ? -10.084 -5.869 4.876 1.00 93.69 87 ALA A CA 1
ATOM 645 C C . ALA A 1 87 ? -8.585 -6.061 5.169 1.00 93.69 87 ALA A C 1
ATOM 647 O O . ALA A 1 87 ? -8.119 -5.698 6.250 1.00 93.69 87 ALA A O 1
ATOM 648 N N . ASP A 1 88 ? -7.826 -6.563 4.194 1.00 95.75 88 ASP A N 1
ATOM 649 C CA . ASP A 1 88 ? -6.382 -6.755 4.331 1.00 95.75 88 ASP A CA 1
ATOM 650 C C . ASP A 1 88 ? -5.658 -5.406 4.338 1.00 95.75 88 ASP A C 1
ATOM 652 O O . ASP A 1 88 ? -4.804 -5.165 5.191 1.00 95.75 88 ASP A O 1
ATOM 656 N N . ALA A 1 89 ? -6.051 -4.489 3.447 1.00 95.62 89 ALA A N 1
ATOM 657 C CA . ALA A 1 89 ? -5.534 -3.122 3.438 1.00 95.62 89 ALA A CA 1
ATOM 658 C C . ALA A 1 89 ? -5.757 -2.424 4.788 1.00 95.62 89 ALA A C 1
ATOM 660 O O . ALA A 1 89 ? -4.835 -1.820 5.335 1.00 95.62 89 ALA A O 1
ATOM 661 N N . LYS A 1 90 ? -6.961 -2.561 5.361 1.00 94.69 90 LYS A N 1
ATOM 662 C CA . LYS A 1 90 ? -7.297 -2.038 6.689 1.00 94.69 90 LYS A CA 1
ATOM 663 C C . LYS A 1 90 ? -6.344 -2.568 7.756 1.00 94.69 90 LYS A C 1
ATOM 665 O O . LYS A 1 90 ? -5.766 -1.775 8.491 1.00 94.69 90 LYS A O 1
ATOM 670 N N . ALA A 1 91 ? -6.170 -3.888 7.823 1.00 94.50 91 ALA A N 1
ATOM 671 C CA . ALA A 1 91 ? -5.333 -4.524 8.835 1.00 94.50 91 ALA A CA 1
ATOM 672 C C . ALA A 1 91 ? -3.874 -4.047 8.758 1.00 94.50 91 ALA A C 1
ATOM 674 O O . ALA A 1 91 ? -3.262 -3.775 9.791 1.00 94.50 91 ALA A O 1
ATOM 675 N N . LEU A 1 92 ? -3.333 -3.885 7.543 1.00 94.12 92 LEU A N 1
ATOM 676 C CA . LEU A 1 92 ? -1.978 -3.364 7.349 1.00 94.12 92 LEU A CA 1
ATOM 677 C C . LEU A 1 92 ? -1.828 -1.928 7.848 1.00 94.12 92 LEU A C 1
ATOM 679 O O . LEU A 1 92 ? -0.884 -1.633 8.574 1.00 94.12 92 LEU A O 1
ATOM 683 N N . LEU A 1 93 ? -2.766 -1.049 7.498 1.00 93.25 93 LEU A N 1
ATOM 684 C CA . LEU A 1 93 ? -2.718 0.355 7.904 1.00 93.25 93 LEU A CA 1
ATOM 685 C C . LEU A 1 93 ? -2.929 0.518 9.416 1.00 93.25 93 LEU A C 1
ATOM 687 O O . LEU A 1 93 ? -2.246 1.321 10.050 1.00 93.25 93 LEU A O 1
ATOM 691 N N . GLU A 1 94 ? -3.827 -0.268 10.020 1.00 92.50 94 GLU A N 1
ATOM 692 C CA . GLU A 1 94 ? -4.058 -0.249 11.470 1.00 92.50 94 GLU A CA 1
ATOM 693 C C . GLU A 1 94 ? -2.818 -0.683 12.260 1.00 92.50 94 GLU A C 1
ATOM 695 O O . GLU A 1 94 ? -2.502 -0.077 13.287 1.00 92.50 94 GLU A O 1
ATOM 700 N N . ALA A 1 95 ? -2.073 -1.672 11.759 1.00 91.62 95 ALA A N 1
ATOM 701 C CA . ALA A 1 95 ? -0.830 -2.127 12.379 1.00 91.62 95 ALA A CA 1
ATOM 702 C C . ALA A 1 95 ? 0.265 -1.045 12.394 1.00 91.62 95 ALA A C 1
ATOM 704 O O . ALA A 1 95 ? 1.111 -1.034 13.286 1.00 91.62 95 ALA A O 1
ATOM 705 N N . GLN A 1 96 ? 0.238 -0.104 11.445 1.00 88.31 96 GLN A N 1
ATOM 706 C CA . GLN A 1 96 ? 1.213 0.987 11.372 1.00 88.31 96 GLN A CA 1
ATOM 707 C C . GLN A 1 96 ? 0.882 2.172 12.277 1.00 88.31 96 GLN A C 1
ATOM 709 O O . GLN A 1 96 ? 1.738 3.039 12.453 1.00 88.31 96 GLN A O 1
ATOM 714 N N . ILE A 1 97 ? -0.322 2.224 12.866 1.00 85.81 97 ILE A N 1
ATOM 715 C CA . ILE A 1 97 ? -0.745 3.362 13.689 1.00 85.81 97 ILE A CA 1
ATOM 716 C C . ILE A 1 97 ? 0.288 3.623 14.776 1.00 85.81 97 ILE A C 1
ATOM 718 O O . ILE A 1 97 ? 0.623 4.781 14.989 1.00 85.81 97 ILE A O 1
ATOM 722 N N . ASP A 1 98 ? 0.803 2.579 15.435 1.00 82.44 98 ASP A N 1
ATOM 723 C CA . ASP A 1 98 ? 1.746 2.657 16.562 1.00 82.44 98 ASP A CA 1
ATOM 724 C C . ASP A 1 98 ? 3.164 3.122 16.216 1.00 82.44 98 ASP A C 1
ATOM 726 O O . ASP A 1 98 ? 3.893 3.537 17.114 1.00 82.44 98 ASP A O 1
ATOM 730 N N . GLY A 1 99 ? 3.516 3.170 14.930 1.00 78.06 99 GLY A N 1
ATOM 731 C CA . GLY A 1 99 ? 4.755 3.783 14.460 1.00 78.06 99 GLY A CA 1
ATOM 732 C C . GLY A 1 99 ? 4.685 5.315 14.357 1.00 78.06 99 GLY A C 1
ATOM 733 O O . GLY A 1 99 ? 3.669 5.932 14.706 1.00 78.06 99 GLY A O 1
ATOM 734 N N . PRO A 1 100 ? 5.760 5.957 13.863 1.00 73.31 100 PRO A N 1
ATOM 735 C CA . PRO A 1 100 ? 5.753 7.378 13.533 1.00 73.31 100 PRO A CA 1
ATOM 736 C C . PRO A 1 100 ? 4.621 7.683 12.537 1.00 73.31 100 PRO A C 1
ATOM 738 O O . PRO A 1 100 ? 4.615 7.116 11.440 1.00 73.31 100 PRO A O 1
ATOM 741 N N . PRO A 1 101 ? 3.643 8.537 12.887 1.00 67.06 101 PRO A N 1
ATOM 742 C CA . PRO A 1 101 ? 2.579 8.877 11.958 1.00 67.06 101 PRO A CA 1
ATOM 743 C C . PRO A 1 101 ? 3.138 9.752 10.835 1.00 67.06 101 PRO A C 1
ATOM 745 O O . PRO A 1 101 ? 4.021 10.578 11.051 1.00 67.06 101 PRO A O 1
ATOM 748 N N . PHE A 1 102 ? 2.592 9.595 9.635 1.00 74.50 102 PHE A N 1
ATOM 749 C CA . PHE A 1 102 ? 2.827 10.476 8.493 1.00 74.50 102 PHE A CA 1
ATOM 750 C C . PHE A 1 102 ? 1.517 10.659 7.733 1.00 74.50 102 PHE A C 1
ATOM 752 O O . PHE A 1 102 ? 0.643 9.789 7.772 1.00 74.50 102 PHE A O 1
ATOM 759 N N . HIS A 1 103 ? 1.373 11.796 7.052 1.00 78.50 103 HIS A N 1
ATOM 760 C CA . HIS A 1 103 ? 0.109 12.241 6.458 1.00 78.50 103 HIS A CA 1
ATOM 761 C C . HIS A 1 103 ? -0.594 11.152 5.627 1.00 78.50 103 HIS A C 1
ATOM 763 O O . HIS A 1 103 ? -1.769 10.853 5.850 1.00 78.50 103 HIS A O 1
ATOM 769 N N . SER A 1 104 ? 0.145 10.481 4.737 1.00 84.38 104 SER A N 1
ATOM 770 C CA . SER A 1 104 ? -0.409 9.440 3.863 1.00 84.38 104 SER A CA 1
ATOM 771 C C . SER A 1 104 ? -1.003 8.249 4.624 1.00 84.38 104 SER A C 1
ATOM 773 O O . SER A 1 104 ? -1.948 7.640 4.140 1.00 84.38 104 SER A O 1
ATOM 775 N N . LEU A 1 105 ? -0.502 7.911 5.821 1.00 87.12 105 LEU A N 1
ATOM 776 C CA . LEU A 1 105 ? -1.052 6.824 6.652 1.00 87.12 105 LEU A CA 1
ATOM 777 C C . LEU A 1 105 ? -2.435 7.152 7.161 1.00 87.12 105 LEU A C 1
ATOM 779 O O . LEU A 1 105 ? -3.359 6.357 7.001 1.00 87.12 105 LEU A O 1
ATOM 783 N N . ILE A 1 106 ? -2.579 8.338 7.736 1.00 88.25 106 ILE A N 1
ATOM 784 C CA . ILE A 1 106 ? -3.852 8.773 8.295 1.00 88.25 106 ILE A CA 1
ATOM 785 C C . ILE A 1 106 ? -4.879 8.940 7.181 1.00 88.25 106 ILE A C 1
ATOM 787 O O . ILE A 1 106 ? -6.011 8.482 7.323 1.00 88.25 106 ILE A O 1
ATOM 791 N N . PHE A 1 107 ? -4.475 9.521 6.051 1.00 89.06 107 PHE A N 1
ATOM 792 C CA . PHE A 1 107 ? -5.344 9.673 4.891 1.00 89.06 107 PHE A CA 1
ATOM 793 C C . PHE A 1 107 ? -5.826 8.322 4.336 1.00 89.06 107 PHE A C 1
ATOM 795 O O . PHE A 1 107 ? -7.035 8.109 4.185 1.00 89.06 107 PHE A O 1
ATOM 802 N N . ASN A 1 108 ? -4.906 7.382 4.090 1.00 91.38 108 ASN A N 1
ATOM 803 C CA . ASN A 1 108 ? -5.250 6.061 3.566 1.00 91.38 108 ASN A CA 1
ATOM 804 C C . ASN A 1 108 ? -6.160 5.304 4.537 1.00 91.38 108 ASN A C 1
ATOM 806 O O . ASN A 1 108 ? -7.188 4.773 4.126 1.00 91.38 108 ASN A O 1
ATOM 810 N N . LEU A 1 109 ? -5.849 5.308 5.836 1.00 91.75 109 LEU A N 1
ATOM 811 C CA . LEU A 1 109 ? -6.656 4.621 6.842 1.00 91.75 109 LEU A CA 1
ATOM 812 C C . LEU A 1 109 ? -8.069 5.217 6.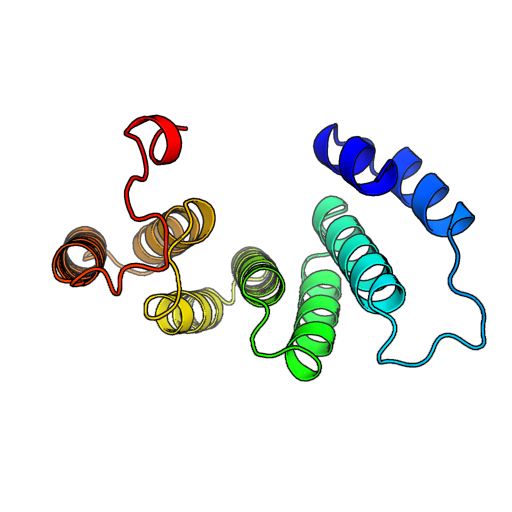964 1.00 91.75 109 LEU A C 1
ATOM 814 O O . LEU A 1 109 ? -9.047 4.474 7.036 1.00 91.75 109 LEU A O 1
ATOM 818 N N . CYS A 1 110 ? -8.194 6.547 6.928 1.00 91.88 110 CYS A N 1
ATOM 819 C CA . CYS A 1 110 ? -9.490 7.224 6.884 1.00 91.88 110 CYS A CA 1
ATOM 820 C C . CYS A 1 110 ? -10.309 6.807 5.658 1.00 91.88 110 CYS A C 1
ATOM 822 O O . CYS A 1 110 ? -11.495 6.512 5.809 1.00 91.88 110 CYS A O 1
ATOM 824 N N . THR A 1 111 ? -9.670 6.736 4.487 1.00 91.75 111 THR A N 1
ATOM 825 C CA . THR A 1 111 ? -10.298 6.266 3.244 1.00 91.75 111 THR A CA 1
ATOM 826 C C . THR A 1 111 ? -10.811 4.838 3.420 1.00 91.75 111 THR A C 1
ATOM 828 O O . THR A 1 111 ? -11.971 4.551 3.142 1.00 91.75 111 THR A O 1
ATOM 831 N N . VAL A 1 112 ? -9.998 3.939 3.980 1.00 92.94 112 VAL A N 1
ATOM 832 C CA . VAL A 1 112 ? -10.418 2.554 4.233 1.00 92.94 112 VAL A CA 1
ATOM 833 C C . VAL A 1 112 ? -11.596 2.473 5.202 1.00 92.94 112 VAL A C 1
ATOM 835 O O . VAL A 1 112 ? -12.518 1.690 4.974 1.00 92.94 112 VAL A O 1
ATOM 838 N N . TYR A 1 113 ? -11.614 3.284 6.263 1.00 94.00 113 TYR A N 1
ATOM 839 C CA . TYR A 1 113 ? -12.757 3.330 7.175 1.00 94.00 113 TYR A CA 1
ATOM 840 C C . TYR A 1 113 ? -14.041 3.777 6.484 1.00 94.00 113 TYR A C 1
ATOM 842 O O . TYR A 1 113 ? -15.080 3.173 6.735 1.00 94.00 113 TYR A O 1
ATOM 850 N N . GLU A 1 114 ? -13.978 4.779 5.607 1.00 91.56 114 GLU A N 1
ATOM 851 C CA . GLU A 1 114 ? -15.136 5.218 4.815 1.00 91.56 114 GLU A CA 1
ATOM 852 C C . GLU A 1 114 ? -15.668 4.117 3.896 1.00 91.56 114 GLU A C 1
ATOM 854 O O . GLU A 1 114 ? -16.879 3.984 3.759 1.00 91.56 114 GLU A O 1
ATOM 859 N N . LEU A 1 115 ? -14.785 3.295 3.323 1.00 89.44 115 LEU A N 1
ATOM 860 C CA . LEU A 1 115 ? -15.179 2.191 2.443 1.00 89.44 115 LEU A CA 1
ATOM 861 C C . LEU A 1 115 ? -15.707 0.963 3.203 1.00 89.44 115 LEU A C 1
ATOM 863 O O . LEU A 1 115 ? -16.506 0.203 2.662 1.00 89.44 115 LEU A O 1
ATOM 867 N N . CYS A 1 116 ? -15.245 0.729 4.436 1.00 86.44 116 CYS A N 1
ATOM 868 C CA . CYS A 1 116 ? -15.537 -0.504 5.177 1.00 86.44 116 CYS A CA 1
ATOM 869 C C . CYS A 1 116 ? -16.712 -0.411 6.150 1.00 86.44 116 CYS A C 1
ATOM 871 O O . CYS A 1 116 ? -17.197 -1.451 6.600 1.00 86.44 116 CYS A O 1
ATOM 873 N N . THR A 1 117 ? -17.079 0.787 6.615 1.00 81.50 117 THR A N 1
ATOM 874 C CA . THR A 1 117 ? -17.992 0.903 7.757 1.00 81.50 117 THR A CA 1
ATOM 875 C C . THR A 1 117 ? -18.774 2.213 7.810 1.00 81.50 117 THR A C 1
ATOM 877 O O . THR A 1 117 ? -18.237 3.315 7.715 1.00 81.50 117 THR A O 1
ATOM 880 N N . GLU A 1 118 ? -20.062 2.092 8.126 1.00 83.31 118 GLU A N 1
ATOM 881 C CA . GLU A 1 118 ? -20.936 3.220 8.476 1.00 83.31 118 GLU A CA 1
ATOM 882 C C . GLU A 1 118 ? -20.504 3.905 9.787 1.00 83.31 118 GLU A C 1
ATOM 884 O O . GLU A 1 118 ? -20.794 5.074 10.031 1.00 83.31 118 GLU A O 1
ATOM 889 N N . ARG A 1 119 ? -19.741 3.201 10.635 1.00 86.88 119 ARG A N 1
ATOM 890 C CA . ARG A 1 119 ? -19.154 3.741 11.874 1.00 86.88 119 ARG A CA 1
ATOM 891 C C . ARG A 1 119 ? -17.773 4.359 11.649 1.00 86.88 119 ARG A C 1
ATOM 893 O O . ARG A 1 119 ? -16.979 4.450 12.586 1.00 86.88 119 ARG A O 1
ATOM 900 N N . ASN A 1 120 ? -17.464 4.798 10.427 1.00 88.00 120 ASN A N 1
ATOM 901 C CA . ASN A 1 120 ? -16.162 5.384 10.099 1.00 88.00 120 ASN A CA 1
ATOM 902 C C . ASN A 1 120 ? -15.816 6.585 10.992 1.00 88.00 120 ASN A C 1
ATOM 904 O O . ASN A 1 120 ? -14.655 6.759 11.350 1.00 88.00 120 ASN A O 1
ATOM 908 N N . ARG A 1 121 ? -16.813 7.371 11.422 1.00 89.75 121 ARG A N 1
ATOM 909 C CA . ARG A 1 121 ? -16.606 8.504 12.333 1.00 89.75 121 ARG A CA 1
ATOM 910 C C . ARG A 1 121 ? -16.032 8.064 13.679 1.00 89.75 121 ARG A C 1
ATOM 912 O O . ARG A 1 121 ? -15.080 8.680 14.148 1.00 89.75 121 ARG A O 1
ATOM 919 N N . ASP A 1 122 ? -16.568 6.993 14.263 1.00 92.19 122 ASP A N 1
ATOM 920 C CA . ASP A 1 122 ? -16.086 6.444 15.535 1.00 92.19 122 ASP A CA 1
ATOM 921 C C . ASP A 1 122 ? -14.644 5.934 15.386 1.00 92.19 122 ASP A C 1
ATOM 923 O O . ASP A 1 122 ? -13.792 6.225 16.223 1.00 92.19 122 ASP A O 1
ATOM 927 N N . ALA A 1 123 ? -14.352 5.226 14.288 1.00 90.00 123 ALA A N 1
ATOM 928 C CA . ALA A 1 123 ? -13.018 4.693 14.008 1.00 90.00 123 ALA A CA 1
ATOM 929 C C . ALA A 1 123 ? -11.975 5.810 13.816 1.00 90.00 123 ALA A C 1
ATOM 931 O O . ALA A 1 123 ? -10.909 5.783 14.430 1.00 90.00 123 ALA A O 1
ATOM 932 N N . LYS A 1 124 ? -12.306 6.847 13.036 1.00 91.94 124 LYS A N 1
ATOM 933 C CA . LYS A 1 124 ? -11.446 8.025 12.843 1.00 91.94 124 LYS A CA 1
ATOM 934 C C . LYS A 1 124 ? -11.205 8.779 14.149 1.00 91.94 124 LYS A C 1
ATOM 936 O O . LYS A 1 124 ? -10.074 9.177 14.419 1.00 91.94 124 LYS A O 1
ATOM 941 N N . LEU A 1 125 ? -12.242 8.948 14.976 1.00 91.62 125 LEU A N 1
ATOM 942 C CA . LEU A 1 125 ? -12.110 9.570 16.295 1.00 91.62 125 LEU A CA 1
ATOM 943 C C . LEU A 1 125 ? -11.200 8.749 17.212 1.00 91.62 125 LEU A C 1
ATOM 945 O O . LEU A 1 125 ? -10.343 9.329 17.870 1.00 91.62 125 LEU A O 1
ATOM 949 N N . ALA A 1 126 ? -11.325 7.420 17.213 1.00 90.81 126 ALA A N 1
ATOM 950 C CA . ALA A 1 126 ? -10.455 6.550 17.998 1.00 90.81 126 ALA A CA 1
ATOM 951 C C . ALA A 1 126 ? -8.978 6.693 17.591 1.00 90.81 126 ALA A C 1
ATOM 953 O O . ALA A 1 126 ? -8.114 6.815 18.461 1.00 90.81 126 ALA A O 1
ATOM 954 N N . VAL A 1 127 ? -8.686 6.750 16.285 1.00 89.19 127 VAL A N 1
ATOM 955 C CA . VAL A 1 127 ? -7.325 7.006 15.783 1.00 89.19 127 VAL A CA 1
ATOM 956 C C . VAL A 1 127 ? -6.834 8.388 16.208 1.00 89.19 127 VAL A C 1
ATOM 958 O O . VAL A 1 127 ? -5.749 8.494 16.776 1.00 89.19 127 VAL A O 1
ATOM 961 N N . ALA A 1 128 ? -7.638 9.436 16.012 1.00 88.06 128 ALA A N 1
ATOM 962 C CA . ALA A 1 128 ? -7.275 10.797 16.404 1.00 88.06 128 ALA A CA 1
ATOM 963 C C . ALA A 1 128 ? -6.986 10.905 17.911 1.00 88.06 128 ALA A C 1
ATOM 965 O O . ALA A 1 128 ? -5.962 11.461 18.306 1.00 88.06 128 ALA A O 1
ATOM 966 N N . SER A 1 129 ? -7.836 10.316 18.759 1.00 89.00 129 SER A N 1
ATOM 967 C CA . SER A 1 129 ? -7.620 10.263 20.208 1.00 89.00 129 SER A CA 1
ATOM 968 C C . SER A 1 129 ? -6.352 9.491 20.577 1.00 89.00 129 SER A C 1
ATOM 970 O O . SER A 1 129 ? -5.598 9.943 21.437 1.00 89.00 129 SER A O 1
ATOM 972 N N . LYS A 1 130 ? -6.081 8.357 19.916 1.00 86.75 130 LYS A N 1
ATOM 973 C CA . LYS A 1 130 ? -4.876 7.549 20.156 1.00 86.75 130 LYS A CA 1
ATOM 974 C C . LYS A 1 130 ? -3.599 8.315 19.805 1.00 86.75 130 LYS A C 1
ATOM 976 O O . LYS A 1 130 ? -2.645 8.273 20.577 1.00 86.75 130 LYS A O 1
ATOM 981 N N . LEU A 1 131 ? -3.583 9.031 18.680 1.00 82.88 131 LEU A N 1
ATOM 982 C CA . LEU A 1 131 ? -2.444 9.861 18.276 1.00 82.88 131 LEU A CA 1
ATOM 983 C C . LEU A 1 131 ? -2.253 11.057 19.214 1.00 82.88 131 LEU A C 1
ATOM 985 O O . LEU A 1 131 ? -1.133 11.310 19.644 1.00 82.88 131 LEU A O 1
ATOM 989 N N . ALA A 1 132 ? -3.337 11.741 19.594 1.00 82.94 132 ALA A N 1
ATOM 990 C CA . ALA A 1 132 ? -3.290 12.880 20.513 1.00 82.94 132 ALA A CA 1
ATOM 991 C C . ALA A 1 132 ? -2.815 12.501 21.928 1.00 82.94 132 ALA A C 1
ATOM 993 O O . ALA A 1 132 ? -2.233 13.325 22.628 1.00 82.94 132 ALA A O 1
ATOM 994 N N . ALA A 1 133 ? -3.049 11.258 22.359 1.00 83.94 133 ALA A N 1
ATOM 995 C CA . ALA A 1 133 ? -2.607 10.756 23.658 1.00 83.94 133 ALA A CA 1
ATOM 996 C C . ALA A 1 133 ? -1.110 10.392 23.710 1.00 83.94 133 ALA A C 1
ATOM 998 O O . ALA A 1 133 ? -0.598 10.084 24.792 1.00 83.94 133 ALA A O 1
ATOM 999 N N . ARG A 1 134 ? -0.395 10.400 22.574 1.00 76.06 134 ARG A N 1
ATOM 1000 C CA . ARG A 1 134 ? 1.037 10.083 22.550 1.00 76.06 134 ARG A CA 1
ATOM 1001 C C . ARG A 1 134 ? 1.833 11.160 23.266 1.00 76.06 134 ARG A C 1
ATOM 1003 O O . ARG A 1 134 ? 1.784 12.336 22.920 1.00 76.06 134 ARG A O 1
ATOM 1010 N N . LYS A 1 135 ? 2.608 10.738 24.261 1.00 65.81 135 LYS A N 1
ATOM 1011 C CA . LYS A 1 135 ? 3.610 11.587 24.903 1.00 65.81 135 LYS A CA 1
ATOM 1012 C C . LYS A 1 135 ? 4.860 11.546 24.032 1.00 65.81 135 LYS A C 1
ATOM 1014 O O . LYS A 1 135 ? 5.372 10.463 23.773 1.00 65.81 135 LYS A O 1
ATOM 1019 N N . GLY A 1 136 ? 5.307 12.703 23.551 1.00 58.69 136 GLY A N 1
ATOM 1020 C CA . GLY A 1 136 ? 6.495 12.795 22.709 1.00 58.69 136 GLY A CA 1
ATOM 1021 C C . GLY A 1 136 ? 7.722 12.268 23.448 1.00 58.69 136 GLY A C 1
ATOM 1022 O O . GLY A 1 136 ? 8.208 12.904 24.380 1.00 58.69 136 GLY A O 1
ATOM 1023 N N . GLU A 1 137 ? 8.237 11.115 23.032 1.00 51.03 137 GLU A N 1
ATOM 1024 C CA . GLU A 1 137 ? 9.632 10.775 23.284 1.00 51.03 137 GLU A CA 1
ATOM 1025 C C . GLU A 1 137 ? 10.441 11.723 22.396 1.00 51.03 137 GLU A C 1
ATOM 1027 O O . GLU A 1 137 ? 10.260 11.725 21.178 1.00 51.03 137 GLU A O 1
ATOM 1032 N N . GLY A 1 138 ? 11.210 12.620 23.020 1.00 50.06 138 GLY A N 1
ATOM 1033 C CA . GLY A 1 138 ? 11.765 13.863 22.459 1.00 50.06 138 GLY A CA 1
ATOM 1034 C C . GLY A 1 138 ? 12.763 13.741 21.299 1.00 50.06 138 GLY A C 1
ATOM 1035 O O . GLY A 1 138 ? 13.675 14.554 21.214 1.00 50.06 138 GLY A O 1
ATOM 1036 N N . ASN A 1 139 ? 12.608 12.752 20.422 1.00 49.12 139 ASN A N 1
ATOM 1037 C CA . ASN A 1 139 ? 13.444 12.500 19.255 1.00 49.12 139 ASN A CA 1
ATOM 1038 C C . ASN A 1 139 ? 12.650 12.389 17.936 1.00 49.12 139 ASN A C 1
ATOM 1040 O O . ASN A 1 139 ? 13.239 12.170 16.882 1.00 49.12 139 ASN A O 1
ATOM 1044 N N . VAL A 1 140 ? 11.321 12.539 17.970 1.00 48.66 140 VAL A N 1
ATOM 1045 C CA . VAL A 1 140 ? 10.473 12.554 16.767 1.00 48.66 140 VAL A CA 1
ATOM 1046 C 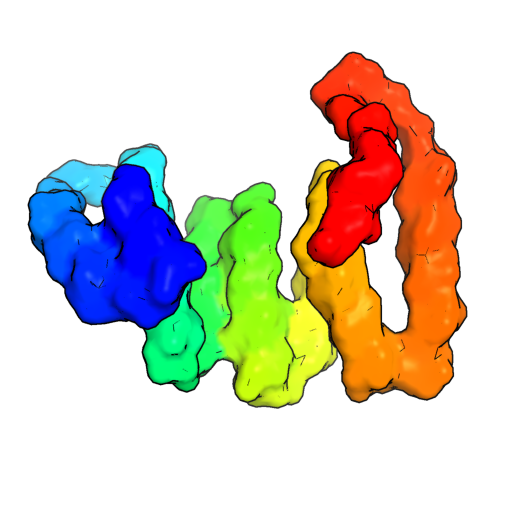C . VAL A 1 140 ? 9.783 13.913 16.700 1.00 48.66 140 VAL A C 1
ATOM 1048 O O . VAL A 1 140 ? 9.163 14.339 17.669 1.00 48.66 140 VAL A O 1
ATOM 1051 N N . GLY A 1 141 ? 9.946 14.634 15.591 1.00 47.72 141 GLY A N 1
ATOM 1052 C CA . GLY A 1 141 ? 9.389 15.971 15.375 1.00 47.72 141 GLY A CA 1
ATOM 1053 C C . GLY A 1 141 ? 7.860 15.964 15.319 1.00 47.72 141 GLY A C 1
ATOM 1054 O O . GLY A 1 141 ? 7.279 15.972 14.242 1.00 47.72 141 GLY A O 1
ATOM 1055 N N . TRP A 1 142 ? 7.214 15.956 16.486 1.00 52.47 142 TRP A N 1
ATOM 1056 C CA . TRP A 1 142 ? 5.758 16.064 16.653 1.00 52.47 142 TRP A CA 1
ATOM 1057 C C . TRP A 1 142 ? 5.227 17.490 16.454 1.00 52.47 142 TRP A C 1
ATOM 1059 O O . TRP A 1 142 ? 4.019 17.707 16.511 1.00 52.47 142 TRP A O 1
ATOM 1069 N N . GLU A 1 143 ? 6.101 18.457 16.165 1.00 54.19 143 GLU A N 1
ATOM 1070 C CA . GLU A 1 143 ? 5.725 19.754 15.595 1.00 54.19 143 GLU A CA 1
ATOM 1071 C C . GLU A 1 143 ? 5.320 19.583 14.121 1.00 54.19 143 GLU A C 1
ATOM 1073 O O . GLU A 1 143 ? 5.873 20.224 13.228 1.00 54.19 143 GLU A O 1
ATOM 1078 N N . MET A 1 144 ? 4.366 18.691 13.848 1.00 53.06 144 MET A N 1
ATOM 1079 C CA . MET A 1 144 ? 3.662 18.703 12.575 1.00 53.06 144 MET A CA 1
ATOM 1080 C C . MET A 1 144 ? 2.894 20.015 12.534 1.00 53.06 144 MET A C 1
ATOM 1082 O O . MET A 1 144 ? 1.971 20.245 13.321 1.00 53.06 144 MET A O 1
ATOM 1086 N N . ARG A 1 145 ? 3.344 20.927 11.678 1.00 47.09 145 ARG A N 1
ATOM 1087 C CA . ARG A 1 145 ? 2.685 22.216 11.511 1.00 47.09 145 ARG A CA 1
ATOM 1088 C C . ARG A 1 145 ? 1.334 21.941 10.875 1.00 47.09 145 ARG A C 1
ATOM 1090 O O . ARG A 1 145 ? 1.143 20.953 10.180 1.00 47.09 145 ARG A O 1
ATOM 1097 N N . ASP A 1 146 ? 0.409 22.871 11.035 1.00 50.25 146 ASP A N 1
ATOM 1098 C CA . ASP A 1 146 ? -0.924 22.800 10.426 1.00 50.25 146 ASP A CA 1
ATOM 1099 C C . ASP A 1 146 ? -0.886 22.579 8.890 1.00 50.25 146 ASP A C 1
ATOM 1101 O O . ASP A 1 146 ? -1.872 22.169 8.285 1.00 50.25 146 ASP A O 1
ATOM 1105 N N . VAL A 1 147 ? 0.263 22.854 8.257 1.00 52.94 147 VAL A N 1
ATOM 1106 C CA . VAL A 1 147 ? 0.569 22.601 6.839 1.00 52.94 147 VAL A CA 1
ATOM 1107 C C . VAL A 1 147 ? 0.804 21.115 6.541 1.00 52.94 147 VAL A C 1
ATOM 1109 O O . VAL A 1 147 ? 0.405 20.652 5.482 1.00 52.94 147 VAL A O 1
ATOM 1112 N N . ASP A 1 148 ? 1.366 20.348 7.476 1.00 45.72 148 ASP A N 1
ATOM 1113 C CA . ASP A 1 148 ? 1.622 18.908 7.319 1.00 45.72 148 ASP A CA 1
ATOM 1114 C C . ASP A 1 148 ? 0.326 18.068 7.385 1.00 45.72 148 ASP A C 1
ATOM 1116 O O . ASP A 1 148 ? 0.332 16.874 7.084 1.00 45.72 148 ASP A O 1
ATOM 1120 N N . PHE A 1 149 ? -0.794 18.702 7.762 1.00 44.91 149 PHE A N 1
ATOM 1121 C CA . PHE A 1 149 ? -2.147 18.136 7.795 1.00 44.91 149 PHE A CA 1
ATOM 1122 C C . PHE A 1 149 ? -3.069 18.642 6.672 1.00 44.91 149 PHE A C 1
ATOM 1124 O O . PHE A 1 149 ? -4.235 18.239 6.627 1.00 44.91 149 PHE A O 1
ATOM 1131 N N . LYS A 1 150 ? -2.609 19.547 5.798 1.00 31.86 150 LYS A N 1
ATOM 1132 C CA . LYS A 1 150 ? -3.443 20.140 4.740 1.00 31.86 150 LYS A CA 1
ATOM 1133 C C . LYS A 1 150 ? -3.037 19.621 3.357 1.00 31.86 150 LYS A C 1
ATOM 1135 O O . LYS A 1 150 ? -1.854 19.512 3.058 1.00 31.86 150 LYS A O 1
ATOM 1140 N N . LEU A 1 151 ? -4.077 19.295 2.580 1.00 40.75 151 LEU A N 1
ATOM 1141 C CA . LEU A 1 151 ? -4.094 18.755 1.212 1.00 40.75 151 LEU A CA 1
ATOM 1142 C C . LEU A 1 151 ? -3.211 19.526 0.223 1.00 40.75 151 LEU A C 1
ATOM 1144 O O . LEU A 1 151 ? -3.288 20.777 0.234 1.00 40.75 151 LEU A O 1
#

pLDDT: mean 84.27, std 15.8, range [31.86, 98.31]

Secondary structure (DSSP, 8-state):
-HHHHHHHHT-HHHHHHHHHHT---TT--TT-HHHHHHHHHHH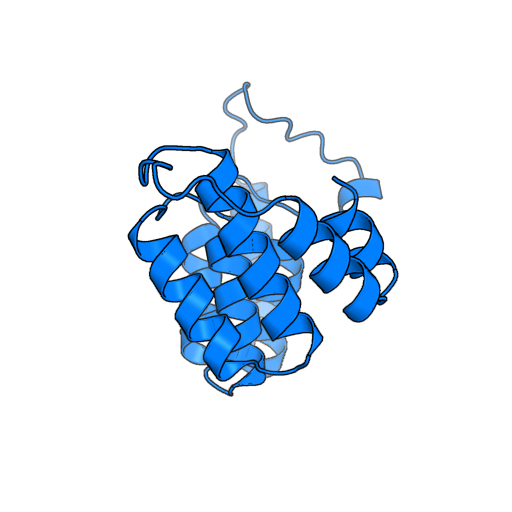HHHHHTT-HHHHHHHHHHHHHH-TT-HHHHHHHHHHHHHTT-HHHHHHHHHHTTTS---HHHHHHHHHHHHHH-TTHHHHHHHHHHHHHT----TTS-----TTTT--